Protein AF-X1VPS8-F1 (afdb_monomer)

InterPro domains:
  IPR050222 Multi Antimicrobial Extrusion (MATE) [PTHR43298] (2-119)

Secondary structure (DSSP, 8-state):
--HHHHHHHT-SSS---HHHHHHHHHHHHHHHHHHHHHHHHHSHHHHHHH-TT-----HHHHHHHHHHHHHHHHHHHHHHHHHHHHHHHHHHH-HHHHHHHHHHHHHHHHHHHHHHHHHT-

Foldseek 3Di:
DVQQCCQQVVPPPGDRPHPVSNVVSVVVVVVVVVVVVVVVCPDPVVCVVPVVPDPPPPPVVVVVVCVVVVVVVVVVVVVVVVVVVVLVVVVVVDPVSVVVVVVVVVVVVVVVVVVVVVVVD

pLDDT: mean 74.98, std 14.55, range [49.16, 94.75]

Structure (mmCIF, N/CA/C/O backbone):
data_AF-X1VPS8-F1
#
_entry.id   AF-X1VPS8-F1
#
loop_
_atom_site.group_PDB
_atom_site.id
_atom_site.type_symbol
_atom_site.label_atom_id
_atom_site.label_alt_id
_atom_site.label_comp_id
_atom_site.label_asym_id
_atom_site.label_entity_id
_atom_site.label_seq_id
_atom_site.pdbx_PDB_ins_code
_atom_site.Cartn_x
_atom_site.Cartn_y
_atom_site.Cartn_z
_atom_site.occupancy
_atom_site.B_iso_or_equiv
_atom_site.auth_seq_id
_atom_site.auth_comp_id
_atom_site.auth_asym_id
_atom_site.auth_atom_id
_atom_site.pdbx_PDB_model_num
ATOM 1 N N . MET A 1 1 ? -14.528 -2.680 -8.031 1.00 49.38 1 MET A N 1
ATOM 2 C CA . MET A 1 1 ? -14.232 -3.673 -9.083 1.00 49.38 1 MET A CA 1
ATOM 3 C C . MET A 1 1 ? -15.274 -3.730 -10.197 1.00 49.38 1 MET A C 1
ATOM 5 O O . MET A 1 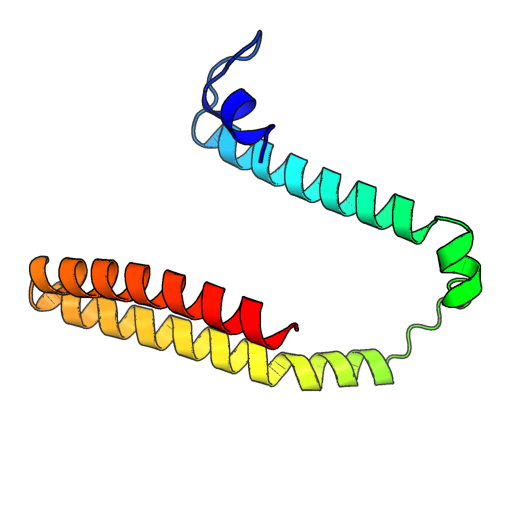1 ? -14.867 -3.851 -11.339 1.00 49.38 1 MET A O 1
ATOM 9 N N . VAL A 1 2 ? -16.585 -3.586 -9.941 1.00 54.00 2 VAL A N 1
ATOM 10 C CA . VAL A 1 2 ? -17.582 -3.449 -11.038 1.00 54.00 2 VAL A CA 1
ATOM 11 C C . VAL A 1 2 ? -17.767 -1.989 -11.498 1.00 54.00 2 VAL A C 1
ATOM 13 O O . VAL A 1 2 ? -18.073 -1.744 -12.659 1.00 54.00 2 VAL A O 1
ATOM 16 N N . LEU A 1 3 ? -17.530 -1.005 -10.618 1.00 50.69 3 LEU A N 1
ATOM 17 C CA . LEU A 1 3 ? -17.621 0.428 -10.956 1.00 50.69 3 LEU A CA 1
ATOM 18 C C . LEU A 1 3 ? -16.454 0.940 -11.819 1.00 50.69 3 LEU A C 1
ATOM 20 O O . LEU A 1 3 ? -16.615 1.920 -12.543 1.00 50.69 3 LEU A O 1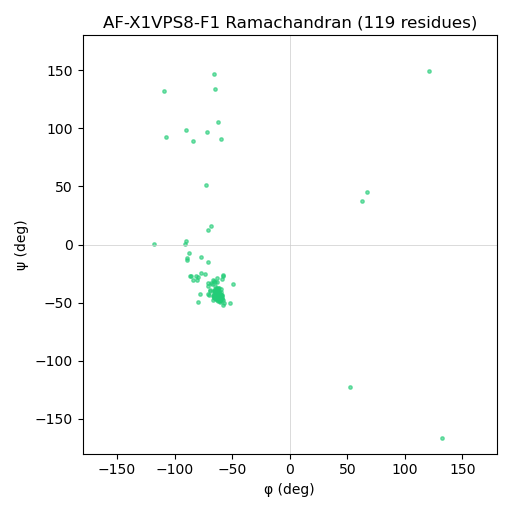
ATOM 24 N N . ASP A 1 4 ? -15.299 0.280 -11.746 1.00 51.88 4 ASP A N 1
ATOM 25 C CA . ASP A 1 4 ? -14.067 0.685 -12.427 1.00 51.88 4 ASP A CA 1
ATOM 26 C C . ASP A 1 4 ? -14.203 0.734 -13.963 1.00 51.88 4 ASP A C 1
ATOM 28 O O . ASP A 1 4 ? -13.901 1.777 -14.545 1.00 51.88 4 ASP A O 1
ATOM 32 N N . PRO A 1 5 ? -14.726 -0.298 -14.659 1.00 52.88 5 PRO A N 1
ATOM 33 C CA . PRO A 1 5 ? -14.865 -0.239 -16.115 1.00 52.88 5 PRO A CA 1
ATOM 34 C C . PRO A 1 5 ? -15.892 0.802 -16.589 1.00 52.88 5 PRO A C 1
ATOM 36 O O . PRO A 1 5 ? -15.705 1.397 -17.645 1.00 52.88 5 PRO A O 1
ATOM 39 N N . ILE A 1 6 ? -16.942 1.075 -15.810 1.00 58.19 6 ILE A N 1
ATOM 40 C CA . ILE A 1 6 ? -18.018 2.008 -16.189 1.00 58.19 6 ILE A CA 1
ATOM 41 C C . ILE A 1 6 ? -17.519 3.460 -16.190 1.00 58.19 6 ILE A C 1
ATOM 43 O O . ILE A 1 6 ? -17.797 4.208 -17.127 1.00 58.19 6 ILE A O 1
ATOM 47 N N . LEU A 1 7 ? -16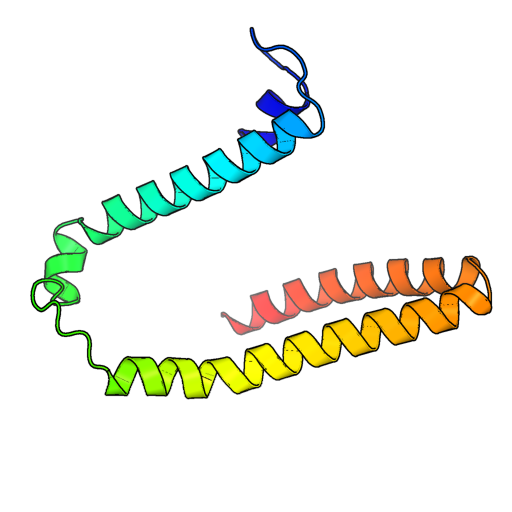.747 3.844 -15.168 1.00 51.91 7 LEU A N 1
ATOM 48 C CA . LEU A 1 7 ? -16.201 5.198 -15.003 1.00 51.91 7 LEU A CA 1
ATOM 49 C C . LEU A 1 7 ? -14.945 5.454 -15.853 1.00 51.91 7 LEU A C 1
ATOM 51 O O . LEU A 1 7 ? -14.717 6.588 -16.273 1.00 51.91 7 LEU A O 1
ATOM 55 N N . ILE A 1 8 ? -14.139 4.420 -16.125 1.00 57.53 8 ILE A N 1
ATOM 56 C CA . ILE A 1 8 ? -12.925 4.541 -16.949 1.00 57.53 8 ILE A CA 1
ATOM 57 C C . ILE A 1 8 ? -13.270 4.541 -18.444 1.00 57.53 8 ILE A C 1
ATOM 59 O O . ILE A 1 8 ? -12.817 5.427 -19.171 1.00 57.53 8 ILE A O 1
ATOM 63 N N . PHE A 1 9 ? -14.082 3.579 -18.906 1.00 53.47 9 PHE A N 1
ATOM 64 C CA . PHE A 1 9 ? -14.430 3.433 -20.326 1.00 53.47 9 PHE A CA 1
ATOM 65 C C . PHE A 1 9 ? -15.649 4.263 -20.753 1.00 53.47 9 PHE A C 1
ATOM 67 O O . PHE A 1 9 ? -15.922 4.350 -21.947 1.00 53.47 9 PHE A O 1
ATOM 74 N N . GLY A 1 10 ? -16.359 4.905 -19.817 1.00 54.94 10 GLY A N 1
ATOM 75 C CA . GLY A 1 10 ? -17.516 5.746 -20.136 1.00 54.94 10 GLY A CA 1
ATOM 76 C C . GLY A 1 10 ? -18.695 4.941 -20.686 1.00 54.94 10 GLY A C 1
ATOM 77 O O . GLY A 1 10 ? -19.287 5.318 -21.695 1.00 54.94 10 GLY A O 1
ATOM 78 N N . TRP A 1 11 ? -19.029 3.800 -20.067 1.00 52.12 11 TRP A N 1
ATOM 79 C CA . TRP A 1 11 ? -20.175 2.998 -20.508 1.00 52.12 11 TRP A CA 1
ATOM 80 C C . TRP A 1 11 ? -21.451 3.438 -19.774 1.00 52.12 11 TRP A C 1
ATOM 82 O O . TRP A 1 11 ? -21.672 3.086 -18.619 1.00 52.12 11 TRP A O 1
ATOM 92 N N . GLY A 1 12 ? -22.266 4.266 -20.436 1.00 59.94 12 GLY A N 1
ATOM 93 C CA . GLY A 1 12 ? -23.445 4.942 -19.872 1.00 59.94 12 GLY A CA 1
ATOM 94 C C . GLY A 1 12 ? -23.462 6.440 -20.232 1.00 59.94 12 GLY A C 1
ATOM 95 O O . GLY A 1 12 ? -22.690 6.856 -21.088 1.00 59.94 12 GLY A O 1
ATOM 96 N N . PRO A 1 13 ? -24.293 7.290 -19.598 1.00 59.38 13 PRO A N 1
ATOM 97 C CA . PRO A 1 13 ? -24.423 8.723 -19.923 1.00 59.38 13 PRO A CA 1
ATOM 98 C C . PRO A 1 13 ? -23.210 9.587 -19.516 1.00 59.38 13 PRO A C 1
ATOM 100 O O . PRO A 1 13 ? -23.305 10.813 -19.497 1.00 59.38 13 PRO A O 1
ATOM 103 N N . PHE A 1 14 ? -22.084 8.968 -19.155 1.00 55.31 14 PHE A N 1
ATOM 104 C CA . PHE A 1 14 ? -20.908 9.645 -18.621 1.00 55.31 14 PHE A CA 1
ATOM 105 C C . PHE A 1 14 ? -19.753 9.647 -19.636 1.00 55.31 14 PHE A C 1
ATOM 107 O O . PHE A 1 14 ? -19.431 8.596 -20.190 1.00 55.31 14 PHE A O 1
ATOM 114 N N . PRO A 1 15 ? -19.110 10.806 -19.872 1.00 55.78 15 PRO A N 1
ATOM 115 C CA . PRO A 1 15 ? -17.975 10.918 -20.783 1.00 55.78 15 PRO A CA 1
ATOM 116 C C . PRO A 1 15 ? -16.754 10.144 -20.259 1.00 55.78 15 PRO A C 1
ATOM 118 O O . PRO A 1 15 ? -16.518 10.080 -19.053 1.00 55.78 15 PRO A O 1
ATOM 121 N N . SER A 1 16 ? -15.952 9.580 -21.166 1.00 62.66 16 SER A N 1
ATOM 122 C CA . SER A 1 16 ? -14.719 8.852 -20.839 1.00 62.66 16 SER A CA 1
ATOM 123 C C . SER A 1 16 ? -13.703 9.773 -20.149 1.00 62.66 16 SER A C 1
ATOM 125 O O . SER A 1 16 ? -13.085 10.619 -20.797 1.00 62.66 16 SER A O 1
ATOM 127 N N . MET A 1 17 ? -13.522 9.616 -18.834 1.00 61.62 17 MET A N 1
ATOM 128 C CA . MET A 1 17 ? -12.623 10.453 -18.021 1.00 61.62 17 MET A CA 1
ATOM 129 C C . MET A 1 17 ? -11.186 9.905 -17.908 1.00 61.62 17 MET A C 1
ATOM 131 O O . MET A 1 17 ? -10.352 10.519 -17.240 1.00 61.62 17 MET A O 1
ATOM 135 N N . GLY A 1 18 ? -10.869 8.766 -18.539 1.00 69.00 18 GLY A N 1
ATOM 136 C CA . GLY A 1 18 ? -9.510 8.212 -18.602 1.00 69.00 18 GLY A CA 1
ATOM 137 C C . GLY A 1 18 ? -8.845 8.077 -17.223 1.00 69.00 18 GLY A C 1
ATOM 138 O O . GLY A 1 18 ? -9.387 7.436 -16.324 1.00 69.00 18 GLY A O 1
ATOM 139 N N . ILE A 1 19 ? -7.681 8.717 -17.043 1.00 71.56 19 ILE A N 1
ATOM 140 C CA . ILE A 1 19 ? -6.900 8.705 -15.788 1.00 71.56 19 ILE A CA 1
ATOM 141 C C . ILE A 1 19 ? -7.675 9.359 -14.629 1.00 71.56 19 ILE A C 1
ATOM 143 O O . ILE A 1 19 ? -7.654 8.859 -13.503 1.00 71.56 19 ILE A O 1
ATOM 147 N N . SER A 1 20 ? -8.413 10.441 -14.892 1.00 72.00 20 SER A N 1
ATOM 148 C CA . SER A 1 20 ? -9.252 11.093 -13.877 1.00 72.00 20 SER A CA 1
ATOM 149 C C . SER A 1 20 ? -10.423 10.204 -13.449 1.00 72.00 20 SER A C 1
ATOM 151 O O . SER A 1 20 ? -10.780 10.188 -12.271 1.00 72.00 20 SER A O 1
ATOM 153 N N . GLY A 1 21 ? -10.970 9.408 -14.374 1.00 67.69 21 GLY A N 1
ATOM 154 C CA . GLY A 1 21 ? -12.013 8.418 -14.090 1.00 67.69 21 GLY A CA 1
ATOM 155 C C . GLY A 1 21 ? -11.519 7.283 -13.190 1.00 67.69 21 GLY A C 1
ATOM 156 O O . GLY A 1 21 ? -12.223 6.889 -12.263 1.00 67.69 21 GLY A O 1
ATOM 157 N N . ALA A 1 22 ? -10.281 6.817 -13.390 1.00 66.31 22 ALA A N 1
ATOM 158 C CA . ALA A 1 22 ? -9.659 5.794 -12.545 1.00 66.31 22 ALA A CA 1
ATOM 159 C C . ALA A 1 22 ? -9.441 6.273 -11.097 1.00 66.31 22 ALA A C 1
ATOM 161 O O . ALA A 1 22 ? -9.704 5.538 -10.142 1.00 66.31 22 ALA A O 1
ATOM 162 N N . CYS A 1 23 ? -9.013 7.528 -10.923 1.00 71.88 23 CYS A N 1
ATOM 163 C CA . CYS A 1 23 ? -8.865 8.141 -9.601 1.00 71.88 23 CYS A CA 1
ATOM 164 C C . CYS A 1 23 ? -10.220 8.254 -8.879 1.00 71.88 23 CYS A C 1
ATOM 166 O O . CYS A 1 23 ? -10.348 7.854 -7.720 1.00 71.88 23 CYS A O 1
ATOM 168 N N . LEU A 1 24 ? -11.257 8.715 -9.587 1.00 72.25 24 LEU A N 1
ATOM 169 C CA . LEU A 1 24 ? -12.623 8.798 -9.062 1.00 72.25 24 LEU A CA 1
ATOM 170 C C . LEU A 1 24 ? -13.195 7.426 -8.687 1.00 72.25 24 LEU A C 1
ATOM 172 O O . LEU A 1 24 ? -13.759 7.283 -7.604 1.00 72.25 24 LEU A O 1
ATOM 176 N N . ALA A 1 25 ? -13.021 6.411 -9.535 1.00 72.00 25 ALA A N 1
ATOM 177 C CA . ALA A 1 25 ? -13.484 5.054 -9.258 1.00 72.00 25 ALA A CA 1
ATOM 178 C C . ALA A 1 25 ? -12.813 4.465 -8.006 1.00 72.00 25 ALA A C 1
ATOM 180 O O . ALA A 1 25 ? -13.497 3.917 -7.139 1.00 72.00 25 ALA A O 1
ATOM 181 N N . THR A 1 26 ? -11.501 4.678 -7.854 1.00 78.12 26 THR A N 1
ATOM 182 C CA . THR A 1 26 ? -10.744 4.259 -6.665 1.00 78.12 26 THR A CA 1
ATOM 183 C C . THR A 1 26 ? -11.243 4.974 -5.410 1.00 78.12 26 THR A C 1
ATOM 185 O O . THR A 1 26 ? -11.523 4.326 -4.401 1.00 78.12 26 THR A O 1
ATOM 188 N N . GLY A 1 27 ? -11.419 6.298 -5.474 1.00 79.44 27 GLY A N 1
ATOM 189 C CA . GLY A 1 27 ? -11.921 7.093 -4.353 1.00 79.44 27 GLY A CA 1
ATOM 190 C C . GLY A 1 27 ? -13.322 6.664 -3.913 1.00 79.44 27 GLY A C 1
ATOM 191 O O . GLY A 1 27 ? -13.567 6.468 -2.723 1.00 79.44 27 GLY A O 1
ATOM 192 N N . ILE A 1 28 ? -14.232 6.433 -4.863 1.00 76.06 28 ILE A N 1
ATOM 193 C CA . ILE A 1 28 ? -15.583 5.929 -4.579 1.00 76.06 28 ILE A CA 1
ATOM 194 C C . ILE A 1 28 ? -15.525 4.507 -4.011 1.00 76.06 28 ILE A C 1
ATOM 196 O O . ILE A 1 28 ? -16.250 4.200 -3.066 1.00 76.06 28 ILE A O 1
ATOM 200 N N . GLY A 1 29 ? -14.645 3.648 -4.531 1.00 77.25 29 GLY A N 1
ATOM 201 C CA . GLY A 1 29 ? -14.406 2.307 -4.000 1.00 77.25 29 GLY A CA 1
ATOM 202 C C . GLY A 1 29 ? -13.992 2.343 -2.529 1.00 77.25 29 GLY A C 1
ATOM 203 O O . GLY A 1 29 ? -14.638 1.705 -1.696 1.00 77.25 29 GLY A O 1
ATOM 204 N N . MET A 1 30 ? -12.997 3.166 -2.191 1.00 79.62 30 MET A N 1
ATOM 205 C CA . MET A 1 30 ? -12.545 3.369 -0.812 1.00 79.62 30 MET A CA 1
ATOM 206 C C . MET A 1 30 ? -13.664 3.912 0.084 1.00 79.62 30 MET A C 1
ATOM 208 O O . MET A 1 30 ? -13.900 3.374 1.164 1.00 79.62 30 MET A O 1
ATOM 212 N N . LEU A 1 31 ? -14.409 4.925 -0.372 1.00 78.38 31 LEU A N 1
ATOM 213 C CA . LEU A 1 31 ? -15.544 5.480 0.373 1.00 78.38 31 LEU A CA 1
ATOM 214 C C . LEU A 1 31 ? -16.648 4.444 0.599 1.00 78.38 31 LEU A C 1
ATOM 216 O O . LEU A 1 31 ? -17.198 4.366 1.695 1.00 78.38 31 LEU A O 1
ATOM 220 N N . SER A 1 32 ? -16.948 3.618 -0.405 1.00 76.38 32 SER A N 1
ATOM 221 C CA . SER A 1 32 ? -17.937 2.546 -0.284 1.00 76.38 32 SER A CA 1
ATOM 222 C C . SER A 1 32 ? -17.495 1.482 0.720 1.00 76.38 32 SER A C 1
ATOM 224 O O . SER A 1 32 ? -18.300 1.045 1.538 1.00 76.38 32 SER A O 1
ATOM 226 N N . GLN A 1 33 ? -16.209 1.125 0.730 1.00 77.75 33 GLN A N 1
ATOM 227 C CA . GLN A 1 33 ? -15.649 0.177 1.685 1.00 77.75 33 GLN A CA 1
ATOM 228 C C . GLN A 1 33 ? -15.715 0.730 3.108 1.00 77.75 33 GLN A C 1
ATOM 230 O O . GLN A 1 33 ? -16.180 0.029 4.003 1.00 77.75 33 GLN A O 1
ATOM 235 N N . ILE A 1 34 ? -15.329 1.995 3.309 1.00 78.69 34 ILE A N 1
ATOM 236 C CA . ILE A 1 34 ? -15.453 2.690 4.598 1.00 78.69 34 ILE A CA 1
ATOM 237 C C . ILE A 1 34 ? -16.914 2.713 5.046 1.00 78.69 34 ILE A C 1
ATOM 239 O O . ILE A 1 34 ? -17.204 2.417 6.201 1.00 78.69 34 ILE A O 1
ATOM 243 N N . PHE A 1 35 ? -17.839 3.017 4.137 1.00 77.38 35 PHE A N 1
ATOM 244 C CA . PHE A 1 35 ? -19.265 3.068 4.437 1.00 77.38 35 PHE A CA 1
ATOM 245 C C . PHE A 1 35 ? -19.816 1.699 4.847 1.00 77.38 35 PHE A C 1
ATOM 247 O O . PHE A 1 35 ? -20.498 1.593 5.865 1.00 77.38 35 PHE A O 1
ATOM 254 N N . VAL A 1 36 ? -19.479 0.636 4.112 1.00 78.12 36 VAL A N 1
ATOM 255 C CA . VAL A 1 36 ? -19.864 -0.738 4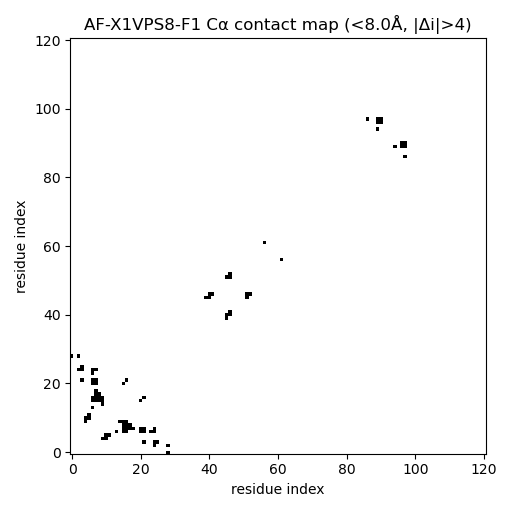.465 1.00 78.12 36 VAL A CA 1
ATOM 256 C C . VAL A 1 36 ? -19.286 -1.117 5.824 1.00 78.12 36 VAL A C 1
ATOM 258 O O . VAL A 1 36 ? -20.032 -1.595 6.675 1.00 78.12 36 VAL A O 1
ATOM 261 N N . LEU A 1 37 ? -17.997 -0.855 6.064 1.00 74.56 37 LEU A N 1
ATOM 262 C CA . LEU A 1 37 ? -17.351 -1.140 7.346 1.00 74.56 37 LEU A CA 1
ATOM 263 C C . LEU A 1 37 ? -18.032 -0.384 8.489 1.00 74.56 37 LEU A C 1
ATOM 265 O O . LEU A 1 37 ? -18.317 -0.972 9.525 1.00 74.56 37 LEU A O 1
ATOM 269 N N . PHE A 1 38 ? -18.351 0.893 8.280 1.00 72.81 38 PHE A N 1
ATOM 270 C CA . PHE A 1 38 ? -19.035 1.737 9.252 1.00 72.81 38 PHE A CA 1
ATOM 271 C C . PHE A 1 38 ? -20.433 1.196 9.578 1.00 72.81 38 PHE A C 1
ATOM 273 O O . PHE A 1 38 ? -20.764 1.003 10.746 1.00 72.81 38 PHE A O 1
ATOM 280 N N . VAL A 1 39 ? -21.237 0.857 8.566 1.00 73.25 39 VAL A N 1
ATOM 281 C CA . VAL A 1 39 ? -22.575 0.268 8.757 1.00 73.25 39 VAL A CA 1
ATOM 282 C C . VAL A 1 39 ? -22.496 -1.081 9.483 1.00 73.25 39 VAL A C 1
ATOM 284 O O . VAL A 1 39 ? -23.299 -1.353 10.378 1.00 73.25 39 VAL A O 1
ATOM 287 N N . LEU A 1 40 ? -21.513 -1.918 9.146 1.00 69.44 40 LEU A N 1
ATOM 288 C CA . LEU A 1 40 ? -21.299 -3.232 9.760 1.00 69.44 40 LEU A CA 1
ATOM 289 C C . LEU A 1 40 ? -20.790 -3.104 11.208 1.00 69.44 40 LEU A C 1
ATOM 291 O O . LEU A 1 40 ? -21.180 -3.888 12.075 1.00 69.44 40 LEU A O 1
ATOM 295 N N . PHE A 1 41 ? -19.998 -2.069 11.498 1.00 65.62 41 PHE A N 1
ATOM 296 C CA . PHE A 1 41 ? -19.524 -1.719 12.838 1.00 65.62 41 PHE A CA 1
ATOM 297 C C . PHE A 1 41 ? -20.645 -1.163 13.734 1.00 65.62 41 PHE A C 1
ATOM 299 O O . PHE A 1 41 ? -20.701 -1.477 14.922 1.00 65.62 41 PHE A O 1
ATOM 306 N N . LEU A 1 42 ? -21.587 -0.393 13.172 1.00 61.97 42 LEU A N 1
ATOM 307 C CA . LEU A 1 42 ? -22.767 0.116 13.887 1.00 61.97 42 LEU A CA 1
ATOM 308 C C . LEU A 1 42 ? -23.869 -0.940 14.087 1.00 61.97 42 LEU A C 1
ATOM 310 O O . LEU A 1 42 ? -24.816 -0.708 14.850 1.00 61.97 42 LEU A O 1
ATOM 314 N N . LYS A 1 43 ? -23.774 -2.102 13.429 1.00 64.25 43 LYS A N 1
ATOM 315 C CA . LYS A 1 43 ? -24.776 -3.167 13.534 1.00 64.25 43 LYS A CA 1
ATOM 316 C C . LYS A 1 43 ? -24.825 -3.727 14.965 1.00 64.25 43 LYS A C 1
ATOM 318 O O . LYS A 1 43 ? -23.809 -4.021 15.596 1.00 64.25 43 LYS A O 1
ATOM 323 N N . LYS A 1 44 ? -26.049 -3.877 15.483 1.00 54.22 44 LYS A N 1
ATOM 324 C CA . LYS A 1 44 ? -26.368 -4.168 16.896 1.00 54.22 44 LYS A CA 1
ATOM 325 C C . LYS A 1 44 ? -25.727 -5.458 17.443 1.00 54.22 44 LYS A C 1
ATOM 327 O O . LYS A 1 44 ? -25.464 -5.515 18.642 1.00 54.22 44 LYS A O 1
ATOM 332 N N . ASP A 1 45 ? -25.453 -6.442 16.584 1.00 56.72 45 ASP A N 1
ATOM 333 C CA . ASP A 1 45 ? -24.791 -7.704 16.953 1.00 56.72 45 ASP A CA 1
ATOM 334 C C . ASP A 1 45 ? -23.303 -7.517 17.296 1.00 56.72 45 ASP A C 1
ATOM 336 O O . ASP A 1 45 ? -22.846 -7.999 18.332 1.00 56.72 45 ASP A O 1
ATOM 340 N N . ASN A 1 46 ? -22.564 -6.710 16.523 1.00 52.09 46 ASN A N 1
ATOM 341 C CA . ASN A 1 46 ? -21.161 -6.388 16.821 1.00 52.09 46 ASN A CA 1
ATOM 342 C C . ASN A 1 46 ? -21.026 -5.526 18.083 1.00 52.09 46 ASN A C 1
ATOM 344 O O . ASN A 1 46 ? -20.092 -5.694 18.866 1.00 52.09 46 ASN A O 1
ATOM 348 N N . ARG A 1 47 ? -22.011 -4.654 18.337 1.00 50.72 47 ARG A N 1
ATOM 349 C CA . ARG A 1 47 ? -22.072 -3.815 19.544 1.00 50.72 47 ARG A CA 1
ATOM 350 C C . ARG A 1 47 ? -22.191 -4.628 20.838 1.00 50.72 47 ARG A C 1
ATOM 352 O O . ARG A 1 47 ? -21.671 -4.204 21.867 1.00 50.72 47 ARG A O 1
ATOM 359 N N . LYS A 1 48 ? -22.865 -5.785 20.790 1.00 49.44 4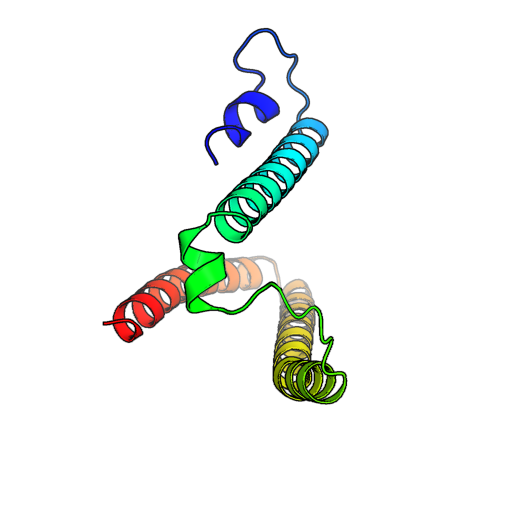8 LYS A N 1
ATOM 360 C CA . LYS A 1 48 ? -23.041 -6.688 21.941 1.00 49.44 48 LYS A CA 1
ATOM 361 C C . LYS A 1 48 ? -21.864 -7.643 22.149 1.00 49.44 48 LYS A C 1
ATOM 363 O O . LYS A 1 48 ? -21.590 -7.978 23.293 1.00 49.44 48 LYS A O 1
ATOM 368 N N . SER A 1 49 ? -21.169 -8.045 21.082 1.00 52.34 49 SER A N 1
ATOM 369 C CA . SER A 1 49 ? -20.031 -8.974 21.177 1.00 52.34 49 SER A CA 1
ATOM 370 C C . SER A 1 49 ? -18.689 -8.291 21.484 1.00 52.34 49 SER A C 1
ATOM 372 O O . SER A 1 49 ? -17.825 -8.929 22.075 1.00 52.34 49 SER A O 1
ATOM 374 N N . PHE A 1 50 ? -18.501 -7.017 21.107 1.00 53.31 50 PHE A N 1
ATOM 375 C CA . PHE A 1 50 ? -17.208 -6.312 21.224 1.00 53.31 50 PHE A CA 1
ATOM 376 C C . PHE A 1 50 ? -17.211 -5.083 22.151 1.00 53.31 50 PHE A C 1
ATOM 378 O O . PHE A 1 50 ? -16.181 -4.433 22.300 1.00 53.31 50 PHE A O 1
ATOM 385 N N . GLY A 1 51 ? -18.336 -4.734 22.790 1.00 53.22 51 GLY A N 1
ATOM 386 C CA . GLY A 1 51 ? -18.356 -3.679 23.815 1.00 53.22 51 GLY A CA 1
ATOM 387 C C . GLY A 1 51 ? -17.980 -2.277 23.307 1.00 53.22 51 GLY A C 1
ATOM 388 O O . GLY A 1 51 ? -17.356 -1.501 24.027 1.00 53.22 51 GLY A O 1
ATOM 389 N N . THR A 1 52 ? -18.390 -1.904 22.091 1.00 51.28 52 THR A N 1
ATOM 390 C CA . THR A 1 52 ? -18.075 -0.618 21.421 1.00 51.28 52 THR A CA 1
ATOM 391 C C . THR A 1 52 ? -18.730 0.629 22.048 1.00 51.28 52 THR A C 1
ATOM 393 O O . THR A 1 52 ? -18.802 1.687 21.425 1.00 51.28 52 THR A O 1
ATOM 396 N N . GLY A 1 53 ? -19.235 0.527 23.281 1.00 49.78 53 GLY A N 1
ATOM 397 C CA . GLY A 1 53 ? -19.740 1.654 24.072 1.00 49.78 53 GLY A CA 1
ATOM 398 C C . GLY A 1 53 ? -18.675 2.346 24.926 1.00 49.78 53 GLY A C 1
ATOM 399 O O . GLY A 1 53 ? -18.923 3.447 25.403 1.00 49.78 53 GLY A O 1
ATOM 400 N N . ASN A 1 54 ? -17.500 1.733 25.102 1.00 49.16 54 ASN A N 1
ATOM 401 C CA . ASN A 1 54 ? -16.398 2.319 25.858 1.00 49.16 54 ASN A CA 1
ATOM 402 C C . ASN A 1 54 ? -15.302 2.745 24.878 1.00 49.16 54 ASN A C 1
ATOM 404 O O . ASN A 1 54 ? -14.445 1.953 24.494 1.00 49.16 54 ASN A O 1
ATOM 408 N N . PHE A 1 55 ? -15.351 4.004 24.445 1.00 52.41 55 PHE A N 1
ATOM 409 C CA . PHE A 1 55 ? -14.331 4.642 23.606 1.00 52.41 55 PHE A CA 1
ATOM 410 C C . PHE A 1 55 ? -13.065 4.931 24.438 1.00 52.41 55 PHE A C 1
ATOM 412 O O . PHE A 1 55 ? -12.579 6.054 24.513 1.00 52.41 55 PHE A O 1
ATOM 419 N N . ALA A 1 56 ? -12.552 3.921 25.139 1.00 56.38 56 ALA A N 1
ATOM 420 C CA . ALA A 1 56 ? -11.302 4.018 25.865 1.00 56.38 56 ALA A CA 1
ATOM 421 C C . ALA A 1 56 ? -10.179 3.744 24.862 1.00 56.38 56 ALA A C 1
ATOM 423 O O . ALA A 1 56 ? -9.785 2.601 24.636 1.00 56.38 56 ALA A O 1
ATOM 424 N N . LEU A 1 57 ? -9.696 4.803 24.208 1.00 56.09 57 LEU A N 1
ATOM 425 C CA . LEU A 1 57 ? -8.435 4.770 23.470 1.00 56.09 57 LEU A CA 1
ATOM 426 C C . LEU A 1 57 ? -7.322 4.422 24.464 1.00 56.09 57 LEU A C 1
ATOM 428 O O . LEU A 1 57 ? -6.753 5.288 25.125 1.00 56.09 57 LEU A O 1
ATOM 432 N N . HIS A 1 58 ? -7.038 3.131 24.610 1.00 65.81 58 HIS A N 1
ATOM 433 C CA . HIS A 1 58 ? -5.916 2.665 25.403 1.00 65.81 58 HIS A CA 1
ATOM 434 C C . HIS A 1 58 ? -4.637 2.983 24.641 1.00 65.81 58 HIS A C 1
ATOM 436 O O . HIS A 1 58 ? -4.211 2.242 23.754 1.00 65.81 58 HIS A O 1
ATOM 442 N N . TRP A 1 59 ? -4.028 4.111 25.006 1.00 72.69 59 TRP A N 1
ATOM 443 C CA . TRP A 1 59 ? -2.748 4.577 24.478 1.00 72.69 59 TRP A CA 1
ATOM 444 C C . TRP A 1 59 ? -1.674 3.481 24.514 1.00 72.69 59 TRP A C 1
ATOM 446 O O . TRP A 1 59 ? -0.870 3.361 23.594 1.00 72.69 59 TRP A O 1
ATOM 456 N N . GLU A 1 60 ? -1.714 2.619 25.532 1.00 76.06 60 GLU A N 1
ATOM 457 C CA . GLU A 1 60 ? -0.825 1.465 25.664 1.00 76.06 60 GLU A CA 1
ATOM 458 C C . GLU A 1 60 ? -1.044 0.410 24.564 1.00 76.06 60 GLU A C 1
ATOM 460 O O . GLU A 1 60 ? -0.082 -0.093 23.984 1.00 76.06 60 GLU A O 1
ATOM 465 N N . THR A 1 61 ? -2.297 0.092 24.226 1.00 74.56 61 THR A N 1
ATOM 466 C CA . THR A 1 61 ? -2.633 -0.842 23.140 1.00 74.56 61 THR A CA 1
ATOM 467 C C . THR A 1 61 ? -2.287 -0.245 21.780 1.00 74.56 61 THR A C 1
ATOM 469 O O . THR A 1 61 ? -1.739 -0.943 20.933 1.00 74.56 61 THR A O 1
ATOM 472 N N . PHE A 1 62 ? -2.522 1.055 21.590 1.00 77.62 62 PHE A N 1
ATOM 473 C CA . PHE A 1 62 ? -2.136 1.767 20.372 1.00 77.62 62 PHE A CA 1
ATOM 474 C C . PHE A 1 62 ? -0.613 1.740 20.155 1.00 77.62 62 PHE A C 1
ATOM 476 O O . PHE A 1 62 ? -0.149 1.372 19.077 1.00 77.62 62 PHE A O 1
ATOM 483 N N . TRP A 1 63 ? 0.178 2.016 21.198 1.00 83.25 63 TRP A N 1
ATOM 484 C CA . TRP A 1 63 ? 1.640 1.899 21.138 1.00 83.25 63 TRP A CA 1
ATOM 485 C C . TRP A 1 63 ? 2.122 0.465 20.930 1.00 83.25 63 TRP A C 1
ATOM 487 O O . TRP A 1 63 ? 3.103 0.254 20.217 1.00 83.25 63 TRP A O 1
ATOM 497 N N . LYS A 1 64 ? 1.438 -0.533 21.503 1.00 81.81 64 LYS A N 1
ATOM 498 C CA . LYS A 1 64 ? 1.719 -1.950 21.225 1.00 81.81 64 LYS A CA 1
ATOM 499 C C . LYS A 1 64 ? 1.477 -2.283 19.752 1.00 81.81 64 LYS A C 1
ATOM 501 O O . LYS A 1 64 ? 2.346 -2.892 19.140 1.00 81.81 64 LYS A O 1
ATOM 506 N N . MET A 1 65 ? 0.367 -1.833 19.164 1.00 82.19 65 MET A N 1
ATOM 507 C CA . MET A 1 65 ? 0.074 -2.029 17.737 1.00 82.19 65 MET A CA 1
ATOM 508 C C . MET A 1 65 ? 1.113 -1.346 16.847 1.00 82.19 65 MET A C 1
ATOM 510 O O . MET A 1 65 ? 1.628 -1.980 15.931 1.00 82.19 65 MET A O 1
ATOM 514 N N . ILE A 1 66 ? 1.497 -0.101 17.156 1.00 84.19 66 ILE A N 1
ATOM 515 C CA . ILE A 1 66 ? 2.575 0.590 16.435 1.00 84.19 66 ILE A CA 1
ATOM 516 C C . ILE A 1 66 ? 3.882 -0.182 16.568 1.00 84.19 66 ILE A C 1
ATOM 518 O O . ILE A 1 66 ? 4.558 -0.379 15.568 1.00 84.19 66 ILE A O 1
ATOM 522 N N . ARG A 1 67 ? 4.245 -0.664 17.759 1.00 85.38 67 ARG A N 1
ATOM 523 C CA . ARG A 1 67 ? 5.498 -1.402 17.970 1.00 85.38 67 ARG A CA 1
ATOM 524 C C . ARG A 1 67 ? 5.526 -2.743 17.236 1.00 85.38 67 ARG A C 1
ATOM 526 O O . ARG A 1 67 ? 6.605 -3.166 16.840 1.00 85.38 67 ARG A O 1
ATOM 533 N N . ILE A 1 68 ? 4.376 -3.395 17.070 1.00 86.44 68 ILE A N 1
ATOM 534 C CA . ILE A 1 68 ? 4.248 -4.660 16.333 1.00 86.44 68 ILE A CA 1
ATOM 535 C C . ILE A 1 68 ? 4.250 -4.415 14.818 1.00 86.44 68 ILE A C 1
ATOM 537 O O . ILE A 1 68 ? 4.938 -5.130 14.103 1.00 86.44 68 ILE A O 1
ATOM 541 N N . GLY A 1 69 ? 3.549 -3.386 14.332 1.00 85.38 69 GLY A N 1
ATOM 542 C CA . GLY A 1 69 ? 3.486 -3.064 12.900 1.00 85.38 69 GLY A CA 1
ATOM 543 C C . GLY A 1 69 ? 4.710 -2.310 12.364 1.00 85.38 69 GLY A C 1
ATOM 544 O O . GLY A 1 69 ? 5.065 -2.452 11.200 1.00 85.38 69 GLY A O 1
ATOM 545 N N . SER A 1 70 ? 5.402 -1.535 13.204 1.00 88.44 70 SER A N 1
ATOM 546 C CA . SER A 1 70 ? 6.634 -0.814 12.836 1.00 88.44 70 SER A CA 1
ATOM 547 C C . SER A 1 70 ? 7.708 -1.703 12.195 1.00 88.44 70 SER A C 1
ATOM 549 O O . SER A 1 70 ? 8.206 -1.322 11.137 1.00 88.44 70 SER A O 1
ATOM 551 N N . PRO A 1 71 ? 8.096 -2.860 12.769 1.00 90.69 71 PRO A N 1
ATOM 552 C CA . PRO A 1 71 ? 9.112 -3.712 12.157 1.00 90.69 71 PRO A CA 1
ATOM 553 C C . PRO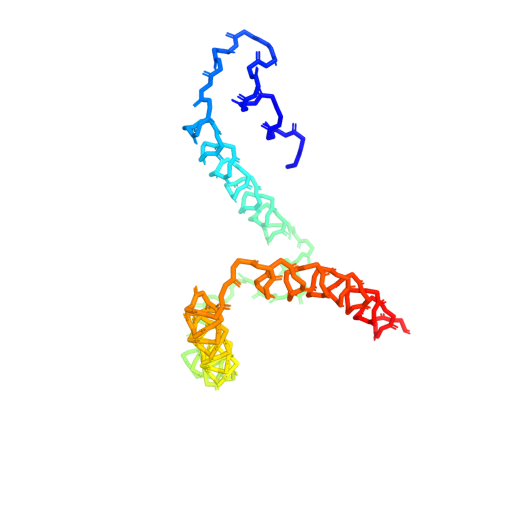 A 1 71 ? 8.672 -4.272 10.799 1.00 90.69 71 PRO A C 1
ATOM 555 O O . PRO A 1 71 ? 9.486 -4.324 9.883 1.00 90.69 71 PRO A O 1
ATOM 558 N N . GLU A 1 72 ? 7.396 -4.627 10.640 1.00 88.94 72 GLU A N 1
ATOM 559 C CA . GLU A 1 72 ? 6.841 -5.133 9.378 1.00 88.94 72 GLU A CA 1
ATOM 560 C C . GLU A 1 72 ? 6.839 -4.052 8.284 1.00 88.94 72 GLU A C 1
ATOM 562 O O . GLU A 1 72 ? 7.284 -4.286 7.157 1.00 88.94 72 GLU A O 1
ATOM 567 N N . ALA A 1 73 ? 6.424 -2.831 8.634 1.00 89.31 73 ALA A N 1
ATOM 568 C CA . ALA A 1 73 ? 6.441 -1.688 7.726 1.00 89.31 73 ALA A CA 1
ATOM 569 C C . ALA A 1 73 ? 7.870 -1.322 7.291 1.00 89.31 73 ALA A C 1
ATOM 571 O O . ALA A 1 73 ? 8.113 -1.031 6.116 1.00 89.31 73 ALA A O 1
ATOM 572 N N . LEU A 1 74 ? 8.831 -1.364 8.221 1.00 93.62 74 LEU A N 1
ATOM 573 C CA . LEU A 1 74 ? 10.243 -1.126 7.921 1.00 93.62 74 LEU A CA 1
ATOM 574 C C . LEU A 1 74 ? 10.816 -2.212 7.008 1.00 93.62 74 LEU A C 1
ATOM 576 O O . LEU A 1 74 ? 11.476 -1.875 6.028 1.00 93.62 74 LEU A O 1
ATOM 580 N N . ALA A 1 75 ? 10.537 -3.488 7.287 1.00 92.00 75 ALA A N 1
ATOM 581 C CA . ALA A 1 75 ? 10.975 -4.600 6.446 1.00 92.00 75 ALA A CA 1
ATOM 582 C C . ALA A 1 75 ? 10.445 -4.456 5.011 1.00 92.00 75 ALA A C 1
ATOM 584 O O . ALA A 1 75 ? 11.224 -4.495 4.062 1.00 92.00 75 ALA A O 1
ATOM 585 N N . THR A 1 76 ? 9.151 -4.167 4.864 1.00 91.62 76 THR A N 1
ATOM 586 C CA . THR A 1 76 ? 8.502 -3.961 3.561 1.00 91.62 76 THR A CA 1
ATOM 587 C C . THR A 1 76 ? 9.094 -2.764 2.809 1.00 91.62 76 THR A C 1
ATOM 589 O O . THR A 1 76 ? 9.346 -2.824 1.607 1.00 91.62 76 THR A O 1
ATOM 592 N N . THR A 1 77 ? 9.371 -1.661 3.509 1.00 93.94 77 THR A N 1
ATOM 593 C CA . THR A 1 77 ? 9.979 -0.466 2.898 1.00 93.94 77 THR A CA 1
ATOM 594 C C . THR A 1 77 ? 11.402 -0.745 2.412 1.00 93.94 77 THR A C 1
ATOM 596 O O . THR A 1 77 ? 11.778 -0.324 1.316 1.00 93.94 77 THR A O 1
ATOM 599 N N . LEU A 1 78 ? 12.191 -1.472 3.209 1.00 94.75 78 LEU A N 1
ATOM 600 C CA . LEU A 1 78 ? 13.533 -1.903 2.822 1.00 94.75 78 LEU A CA 1
ATOM 601 C C . LEU A 1 78 ? 13.490 -2.845 1.618 1.00 94.75 78 LEU A C 1
ATOM 603 O O . LEU A 1 78 ? 14.303 -2.695 0.710 1.00 94.75 78 LEU A O 1
ATOM 607 N N . GLU A 1 79 ? 12.525 -3.763 1.575 1.00 92.25 79 GLU A N 1
ATOM 608 C CA . GLU A 1 79 ? 12.315 -4.664 0.444 1.00 92.25 79 GLU A CA 1
ATOM 609 C C . GLU A 1 79 ? 12.005 -3.887 -0.844 1.00 92.25 79 GLU A C 1
ATOM 611 O O . GLU A 1 79 ? 12.674 -4.092 -1.859 1.00 92.25 79 GLU A O 1
ATOM 616 N N . PHE A 1 80 ? 11.078 -2.923 -0.807 1.00 91.88 80 PHE A N 1
ATOM 617 C CA . PHE A 1 80 ? 10.803 -2.057 -1.958 1.00 91.88 80 PHE A CA 1
ATOM 618 C C . PHE A 1 80 ? 12.036 -1.264 -2.408 1.00 91.88 80 PHE A C 1
ATOM 620 O O . PHE A 1 80 ? 12.296 -1.155 -3.608 1.00 91.88 80 PHE A O 1
ATOM 627 N N . GLY A 1 81 ? 12.824 -0.738 -1.467 1.00 94.75 81 GLY A N 1
ATOM 628 C CA . GLY A 1 81 ? 14.076 -0.042 -1.775 1.00 94.75 81 GLY A CA 1
ATOM 629 C C . GLY A 1 81 ? 15.127 -0.957 -2.414 1.00 94.75 81 GLY A C 1
ATOM 630 O O . GLY A 1 81 ? 15.804 -0.561 -3.370 1.00 94.75 81 GLY A O 1
ATOM 631 N N . ALA A 1 82 ? 15.235 -2.197 -1.933 1.00 93.06 82 ALA A N 1
ATOM 632 C CA . ALA A 1 82 ? 16.125 -3.206 -2.493 1.00 93.06 82 ALA A CA 1
ATOM 633 C C . ALA A 1 82 ? 15.712 -3.563 -3.925 1.00 93.06 82 ALA A C 1
ATOM 635 O O . ALA A 1 82 ? 16.550 -3.525 -4.826 1.00 93.06 82 ALA A O 1
ATOM 636 N N . TRP A 1 83 ? 14.419 -3.804 -4.159 1.00 90.06 83 TRP A N 1
ATOM 637 C CA . TRP A 1 83 ? 13.874 -4.035 -5.496 1.00 90.06 83 TRP A CA 1
ATOM 638 C C . TRP A 1 83 ? 14.128 -2.857 -6.432 1.00 90.06 83 TRP A C 1
ATOM 640 O O . TRP A 1 83 ? 14.597 -3.061 -7.549 1.00 90.06 83 TRP A O 1
ATOM 650 N N . ALA A 1 84 ? 13.884 -1.622 -5.989 1.00 90.75 84 ALA A N 1
ATOM 651 C CA . ALA A 1 84 ? 14.127 -0.431 -6.801 1.00 90.75 84 ALA A CA 1
ATOM 652 C C . ALA A 1 84 ? 15.606 -0.296 -7.200 1.00 90.75 84 ALA A C 1
ATOM 654 O O . ALA A 1 84 ? 15.922 -0.018 -8.360 1.00 90.75 84 ALA A O 1
ATOM 655 N N . THR A 1 85 ? 16.519 -0.546 -6.260 1.00 91.38 85 THR A N 1
ATOM 656 C CA . THR A 1 85 ? 17.966 -0.519 -6.514 1.00 91.38 85 THR A CA 1
ATOM 657 C C . THR A 1 85 ? 18.377 -1.640 -7.469 1.00 91.38 85 THR A C 1
ATOM 659 O O . THR A 1 85 ? 19.115 -1.405 -8.426 1.00 91.38 85 THR A O 1
ATOM 662 N N . PHE A 1 86 ? 17.848 -2.845 -7.264 1.00 89.44 86 PHE A N 1
ATOM 663 C CA . PHE A 1 86 ? 18.091 -4.005 -8.117 1.00 89.44 86 PHE A CA 1
ATOM 664 C C . PHE A 1 86 ? 17.621 -3.766 -9.559 1.00 89.44 86 PHE A C 1
ATOM 666 O O . PHE A 1 86 ? 18.393 -3.952 -10.501 1.00 89.44 86 PHE A O 1
ATOM 673 N N . TYR A 1 87 ? 16.398 -3.259 -9.741 1.00 88.00 87 TYR A N 1
ATOM 674 C CA . TYR A 1 87 ? 15.879 -2.876 -11.056 1.00 88.00 87 TYR A CA 1
ATOM 675 C C . TYR A 1 87 ? 16.696 -1.747 -11.698 1.00 88.00 87 TYR A C 1
ATOM 677 O O . TYR A 1 87 ? 16.939 -1.786 -12.904 1.00 88.00 87 TYR A O 1
ATOM 685 N N . SER A 1 88 ? 17.178 -0.778 -10.914 1.00 86.56 88 SER A N 1
ATOM 686 C CA . SER A 1 88 ? 18.023 0.313 -11.422 1.00 86.56 88 SER A CA 1
ATOM 687 C C . SER A 1 88 ? 19.363 -0.197 -11.966 1.00 86.56 88 SER A C 1
ATOM 689 O O . SER A 1 88 ? 19.797 0.240 -13.031 1.00 86.56 88 SER A O 1
ATOM 691 N N . LEU A 1 89 ? 19.994 -1.165 -11.291 1.00 88.81 89 LEU A N 1
ATOM 692 C CA . LEU A 1 89 ? 21.223 -1.810 -11.771 1.00 88.81 89 LEU A CA 1
ATOM 693 C C . LEU A 1 89 ? 20.977 -2.616 -13.054 1.00 88.81 89 LEU A C 1
ATOM 695 O O . LEU A 1 89 ? 21.736 -2.505 -14.018 1.00 88.81 89 LEU A O 1
ATOM 699 N N . LEU A 1 90 ? 19.887 -3.386 -13.097 1.00 86.00 90 LEU A N 1
ATOM 700 C CA . LEU A 1 90 ? 19.506 -4.170 -14.275 1.00 86.00 90 LEU A CA 1
ATOM 701 C C . LEU A 1 90 ? 19.155 -3.293 -15.480 1.00 86.00 90 LEU A C 1
ATOM 703 O O . LEU A 1 90 ? 19.451 -3.671 -16.614 1.00 86.00 90 LEU A O 1
ATOM 707 N N . SER A 1 91 ? 18.596 -2.102 -15.251 1.00 84.69 91 SER A N 1
ATOM 708 C CA . SER A 1 91 ? 18.331 -1.129 -16.313 1.00 84.69 91 SER A CA 1
ATOM 709 C C . SER A 1 91 ? 19.594 -0.709 -17.062 1.00 84.69 91 SER A C 1
ATOM 711 O O . SER A 1 91 ? 19.505 -0.407 -18.250 1.00 84.69 91 SER A O 1
ATOM 713 N N . GLY A 1 92 ? 20.759 -0.716 -16.408 1.00 80.94 92 GLY A N 1
ATOM 714 C CA . GLY A 1 92 ? 22.044 -0.437 -17.053 1.00 80.94 92 GLY A CA 1
ATOM 715 C C . GLY A 1 92 ? 22.594 -1.602 -17.887 1.00 80.94 92 GLY A C 1
ATOM 716 O O . GLY A 1 92 ? 23.356 -1.374 -18.821 1.00 80.94 92 GLY A O 1
ATOM 717 N N . LEU A 1 93 ? 22.194 -2.843 -17.584 1.00 78.88 93 LEU A N 1
ATOM 718 C CA . LEU A 1 93 ? 22.665 -4.071 -18.247 1.00 78.88 93 LEU A CA 1
ATOM 719 C C . LEU A 1 93 ? 21.826 -4.458 -19.480 1.00 78.88 93 LEU A C 1
ATOM 721 O O . LEU A 1 93 ? 22.220 -5.328 -20.257 1.00 78.88 93 LEU A O 1
ATOM 725 N N . GLY A 1 94 ? 20.673 -3.813 -19.677 1.00 81.44 94 GLY A N 1
ATOM 726 C CA . GLY A 1 94 ? 19.846 -3.924 -20.878 1.00 81.44 94 GLY A CA 1
ATOM 727 C C . GLY A 1 94 ? 18.423 -4.418 -20.610 1.00 81.44 94 GLY A C 1
ATOM 728 O O . GLY A 1 94 ? 18.173 -5.229 -19.719 1.00 81.44 94 GLY A O 1
ATOM 729 N N . ALA A 1 95 ? 17.486 -3.958 -21.444 1.00 79.94 95 ALA A N 1
ATOM 730 C CA . ALA A 1 95 ? 16.042 -4.155 -21.273 1.00 79.94 95 ALA A CA 1
ATOM 731 C C . ALA A 1 95 ? 15.592 -5.630 -21.201 1.00 79.94 95 ALA A C 1
ATOM 733 O O . ALA A 1 95 ? 14.580 -5.936 -20.573 1.00 79.94 95 ALA A O 1
ATOM 734 N N . VAL A 1 96 ? 16.354 -6.552 -21.802 1.00 84.44 96 VAL A N 1
ATOM 735 C CA . VAL A 1 96 ? 16.051 -7.994 -21.783 1.00 84.44 96 VAL A CA 1
ATOM 736 C C . VAL A 1 96 ? 16.075 -8.553 -20.356 1.00 84.44 96 VAL A C 1
ATOM 738 O O . VAL A 1 96 ? 15.217 -9.358 -20.003 1.00 84.44 96 VAL A O 1
ATOM 741 N N . HIS A 1 97 ? 16.999 -8.095 -19.508 1.00 83.19 97 HIS A N 1
ATOM 742 C CA . HIS A 1 97 ? 17.120 -8.599 -18.139 1.00 83.19 97 HIS A CA 1
ATOM 743 C C . HIS A 1 97 ? 15.937 -8.173 -17.263 1.00 83.19 97 HIS A C 1
ATOM 745 O O . HIS A 1 97 ? 15.415 -8.987 -16.504 1.00 83.19 97 HIS A O 1
ATOM 751 N N . ILE A 1 98 ? 15.462 -6.931 -17.416 1.00 85.75 98 ILE A N 1
ATOM 752 C CA . ILE A 1 98 ? 14.265 -6.445 -16.713 1.00 85.75 98 ILE A CA 1
ATOM 753 C C . ILE A 1 98 ? 13.045 -7.278 -17.112 1.00 85.75 98 ILE A C 1
ATOM 755 O O . ILE A 1 98 ? 12.301 -7.715 -16.240 1.00 85.75 98 ILE A O 1
ATOM 759 N N . LEU A 1 99 ? 12.868 -7.550 -18.410 1.00 85.75 99 LEU A N 1
ATOM 760 C CA . LEU A 1 99 ? 11.739 -8.343 -18.902 1.00 85.75 99 LEU A CA 1
ATOM 761 C C . LEU A 1 99 ? 11.702 -9.746 -18.288 1.00 85.75 99 LEU A C 1
ATOM 763 O O . LEU A 1 99 ? 10.649 -10.175 -17.819 1.00 85.75 99 LEU A O 1
ATOM 767 N N . VAL A 1 100 ? 12.839 -10.447 -18.250 1.00 88.31 100 VAL A N 1
ATOM 768 C CA . VAL A 1 100 ? 12.917 -11.794 -17.658 1.00 88.31 100 VAL A CA 1
ATOM 769 C C . VAL A 1 100 ? 12.564 -11.759 -16.168 1.00 88.31 100 VAL A C 1
ATOM 771 O O . VAL A 1 100 ? 11.775 -12.585 -15.708 1.00 88.31 100 VAL A O 1
ATOM 774 N N . VAL A 1 101 ? 13.090 -10.780 -15.425 1.00 87.88 101 VAL A N 1
ATOM 775 C CA . VAL A 1 101 ? 12.796 -10.614 -13.994 1.00 87.88 101 VAL A CA 1
ATOM 776 C C . VAL A 1 101 ? 11.315 -10.314 -13.763 1.00 87.88 101 VAL A C 1
ATOM 778 O O . VAL A 1 101 ? 10.699 -10.959 -12.920 1.00 87.88 101 VAL A O 1
ATOM 781 N N . SER A 1 102 ? 10.707 -9.408 -14.532 1.00 86.94 102 SER A N 1
ATOM 782 C CA . SER A 1 102 ? 9.289 -9.060 -14.375 1.00 86.94 102 SER A CA 1
ATOM 783 C C . SER A 1 102 ? 8.348 -10.229 -14.690 1.00 86.94 102 SER A C 1
ATOM 785 O O . SER A 1 102 ? 7.359 -10.431 -13.978 1.00 86.94 102 SER A O 1
ATOM 787 N N . VAL A 1 103 ? 8.656 -11.034 -15.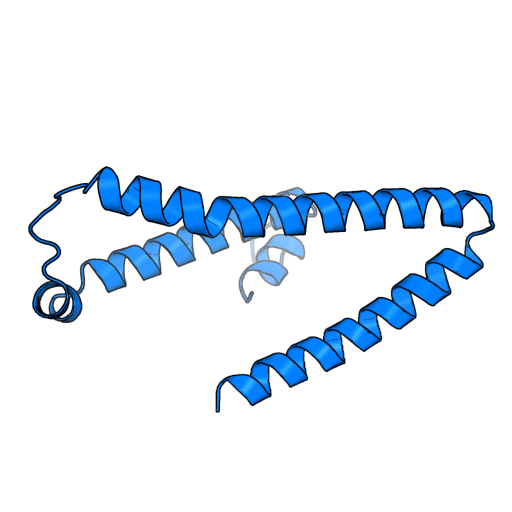713 1.00 90.81 103 VAL A N 1
ATOM 788 C CA . VAL A 1 103 ? 7.879 -12.244 -16.035 1.00 90.81 103 VAL A CA 1
ATOM 789 C C . VAL A 1 103 ? 8.021 -13.280 -14.920 1.00 90.81 103 VAL A C 1
ATOM 791 O O . VAL A 1 103 ? 7.013 -13.781 -14.420 1.00 90.81 103 VAL A O 1
ATOM 794 N N . GLY A 1 104 ? 9.250 -13.550 -14.470 1.00 90.50 104 GLY A N 1
ATOM 795 C CA . GLY A 1 104 ? 9.509 -14.484 -13.374 1.00 90.50 104 GLY A CA 1
ATOM 796 C C . GLY A 1 104 ? 8.830 -14.065 -12.067 1.00 90.50 104 GLY A C 1
ATOM 797 O O . GLY A 1 104 ? 8.184 -14.883 -11.416 1.00 90.50 104 GLY A O 1
ATOM 798 N N . GLN A 1 105 ? 8.893 -12.777 -11.719 1.00 89.31 105 GLN A N 1
ATOM 799 C CA . GLN A 1 105 ? 8.237 -12.224 -10.533 1.00 89.31 105 GLN A CA 1
ATOM 800 C C . GLN A 1 105 ? 6.710 -12.365 -10.614 1.00 89.31 105 GLN A C 1
ATOM 802 O O . GLN A 1 105 ? 6.069 -12.701 -9.621 1.00 89.31 105 GLN A O 1
ATOM 807 N N . SER A 1 106 ? 6.123 -12.150 -11.794 1.00 89.88 106 SER A N 1
ATOM 808 C CA . SER A 1 106 ? 4.678 -12.314 -11.999 1.00 89.88 106 SER A CA 1
ATOM 809 C C . SER A 1 106 ? 4.239 -13.764 -11.787 1.00 89.88 106 SER A C 1
ATOM 811 O O . SER A 1 106 ? 3.223 -14.016 -11.141 1.00 89.88 106 SER A O 1
ATOM 813 N N . MET A 1 107 ? 5.035 -14.725 -12.268 1.00 92.88 107 MET A N 1
ATOM 814 C CA . MET A 1 107 ? 4.788 -16.149 -12.027 1.00 92.88 107 MET A CA 1
ATOM 815 C C . MET A 1 107 ? 4.934 -16.507 -10.543 1.00 92.88 107 MET A C 1
ATOM 817 O O . MET A 1 107 ? 4.061 -17.172 -9.989 1.00 92.88 107 MET A O 1
ATOM 821 N N . LEU A 1 108 ? 5.996 -16.039 -9.880 1.00 90.50 108 LEU A N 1
ATOM 822 C CA . LEU A 1 108 ? 6.222 -16.269 -8.448 1.00 90.50 108 LEU A CA 1
ATOM 823 C C . LEU A 1 108 ? 5.080 -15.721 -7.587 1.00 90.50 108 LEU A C 1
ATOM 825 O O . LEU A 1 108 ? 4.617 -16.418 -6.691 1.00 90.50 108 LEU A O 1
ATOM 829 N N . MET A 1 109 ? 4.587 -14.516 -7.886 1.00 90.00 109 MET A N 1
ATOM 830 C CA . MET A 1 109 ? 3.459 -13.918 -7.164 1.00 90.00 109 MET A CA 1
ATOM 831 C C . MET A 1 109 ? 2.183 -14.749 -7.281 1.00 90.00 109 MET A C 1
ATOM 833 O O . MET A 1 109 ? 1.459 -14.894 -6.297 1.00 90.00 109 MET A O 1
ATOM 837 N N . ALA A 1 110 ? 1.927 -15.347 -8.448 1.00 90.06 110 ALA A N 1
ATOM 838 C CA . ALA A 1 110 ? 0.796 -16.252 -8.613 1.00 90.06 110 ALA A CA 1
ATOM 839 C C . ALA A 1 110 ? 0.922 -17.474 -7.687 1.00 90.06 110 ALA A C 1
ATOM 841 O O . ALA A 1 110 ? -0.018 -17.787 -6.960 1.00 90.06 110 ALA A O 1
ATOM 842 N N . PHE A 1 111 ? 2.089 -18.127 -7.651 1.00 90.06 111 PHE A N 1
ATOM 843 C CA . PHE A 1 111 ? 2.324 -19.264 -6.753 1.00 90.06 111 PHE A CA 1
ATOM 844 C C . PHE A 1 111 ? 2.258 -18.878 -5.274 1.00 90.06 111 PHE A C 1
ATOM 846 O O . PHE A 1 111 ? 1.679 -19.615 -4.481 1.00 90.06 111 PHE A O 1
ATOM 853 N N . PHE A 1 112 ? 2.807 -17.721 -4.905 1.00 88.81 112 PHE A N 1
ATOM 854 C CA . PHE A 1 112 ? 2.785 -17.230 -3.530 1.00 88.81 112 PHE A CA 1
ATOM 855 C C . PHE A 1 112 ? 1.355 -16.978 -3.038 1.00 88.81 112 PHE A C 1
ATOM 857 O O . PHE A 1 112 ? 1.003 -17.383 -1.933 1.00 88.81 112 PHE A O 1
ATOM 864 N N . PHE A 1 113 ? 0.501 -16.400 -3.887 1.00 88.81 113 PHE A N 1
ATOM 865 C CA . PHE A 1 113 ? -0.916 -16.209 -3.583 1.00 88.81 113 PHE A CA 1
ATOM 866 C C . PHE A 1 113 ? -1.641 -17.538 -3.315 1.00 88.81 113 PHE A C 1
ATOM 868 O O . PHE A 1 113 ? -2.391 -17.644 -2.344 1.00 88.81 113 PHE A O 1
ATOM 875 N N . PHE A 1 114 ? -1.388 -18.570 -4.129 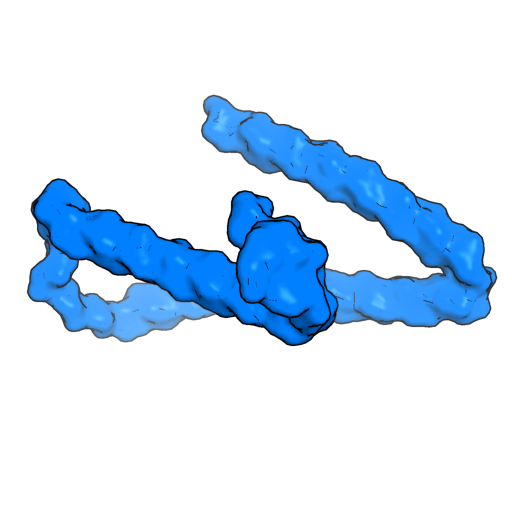1.00 88.75 114 PHE A N 1
ATOM 876 C CA . PHE A 1 114 ? -1.923 -19.912 -3.868 1.00 88.75 114 PHE A CA 1
ATOM 877 C C . PHE A 1 114 ? -1.381 -20.509 -2.566 1.00 88.75 114 PHE A C 1
ATOM 879 O O . PHE A 1 114 ? -2.145 -21.124 -1.827 1.00 88.75 114 PHE A O 1
ATOM 886 N N . GLY A 1 115 ? -0.094 -20.305 -2.272 1.00 87.44 115 GLY A N 1
ATOM 887 C CA . GLY A 1 115 ? 0.538 -20.752 -1.030 1.00 87.44 115 GLY A CA 1
ATOM 888 C C . GLY A 1 115 ? -0.141 -20.172 0.211 1.00 87.44 115 GLY A C 1
ATOM 889 O O . GLY A 1 115 ? -0.603 -20.932 1.056 1.00 87.44 115 GLY A O 1
ATOM 890 N N . ILE A 1 116 ? -0.306 -18.846 0.263 1.00 87.81 116 ILE A N 1
ATOM 891 C CA . ILE A 1 116 ? -1.004 -18.173 1.373 1.00 87.81 116 ILE A CA 1
ATOM 892 C C . ILE A 1 116 ? -2.454 -18.662 1.493 1.00 87.81 116 ILE A C 1
ATOM 894 O O . ILE A 1 116 ? -2.968 -18.838 2.596 1.00 87.81 116 ILE A O 1
ATOM 898 N N . GLY A 1 117 ? -3.131 -18.893 0.363 1.00 83.12 117 GLY A N 1
ATOM 899 C CA . GLY A 1 117 ? -4.505 -19.397 0.358 1.00 83.12 117 GLY A CA 1
ATOM 900 C C . GLY A 1 117 ? -4.653 -20.795 0.969 1.00 83.12 117 GLY A C 1
ATOM 901 O O . GLY A 1 117 ? -5.704 -21.099 1.529 1.00 83.12 117 GLY A O 1
ATOM 902 N N . LEU A 1 118 ? -3.614 -21.631 0.887 1.00 84.75 118 LEU A N 1
ATOM 903 C CA . LEU A 1 118 ? -3.592 -22.967 1.486 1.00 84.75 118 LEU A CA 1
ATOM 904 C C . LEU A 1 118 ? -3.256 -22.943 2.984 1.00 84.75 118 LEU A C 1
ATOM 906 O O . LEU A 1 118 ? -3.712 -23.827 3.696 1.00 84.75 118 LEU A O 1
ATOM 910 N N . GLU A 1 119 ? -2.518 -21.943 3.476 1.00 82.00 119 GLU A N 1
ATOM 911 C CA . GLU A 1 119 ? -2.201 -21.794 4.911 1.00 82.00 119 GLU A CA 1
ATOM 912 C C . GLU A 1 119 ? -3.409 -21.386 5.776 1.00 82.00 119 GLU A C 1
ATOM 914 O O . GLU A 1 119 ? -3.349 -21.481 7.001 1.00 82.00 119 GLU A O 1
ATOM 919 N N . GLN A 1 120 ? -4.502 -20.913 5.167 1.00 65.12 120 GLN A N 1
ATOM 920 C CA . GLN A 1 120 ? -5.718 -20.496 5.882 1.00 65.12 120 GLN A CA 1
ATOM 921 C C . GLN A 1 120 ? -6.754 -21.620 6.088 1.00 65.12 120 GLN A C 1
ATOM 923 O O . GLN A 1 120 ? -7.824 -21.347 6.639 1.00 65.12 120 GLN A O 1
ATOM 928 N N . TYR A 1 121 ? -6.447 -22.858 5.680 1.00 51.38 121 TYR A N 1
ATOM 929 C CA . TYR A 1 121 ? -7.248 -24.069 5.925 1.00 51.38 121 TYR A CA 1
ATOM 930 C C . TYR A 1 121 ? -6.489 -25.065 6.803 1.00 51.38 121 TYR A C 1
ATOM 932 O O . TYR A 1 121 ? -7.160 -25.709 7.643 1.00 51.38 121 TYR A O 1
#

Organism: NCBI:txid412755

Sequence (121 aa):
MVLDPILIFGWGPFPSMGISGACLATGIGMLSQIFVLFVLFLKKDNRKSFGTGNFALHWETFWKMIRIGSPEALATTLEFGAWATFYSLLSGLGAVHILVVSVGQSMLMAFFFFGIGLEQY

Mean predicted aligned error: 12.26 Å

Radius of gyration: 21.67 Å; Cα contacts (8 Å, |Δi|>4): 46; chains: 1; bounding box: 49×35×48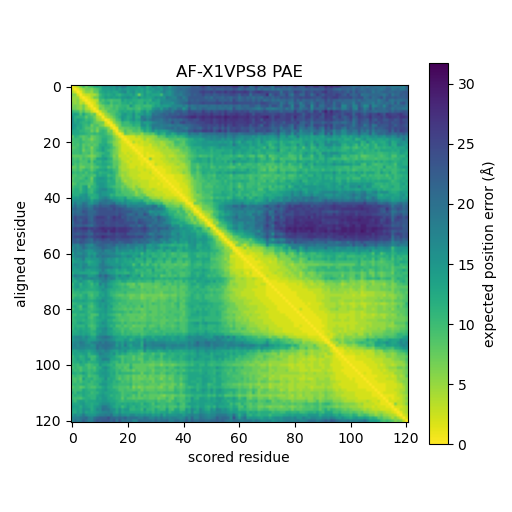 Å

Solvent-accessible surface area (backbone atoms only — not comparable to full-atom values): 6867 Å² total; per-residue (Å²): 122,79,59,42,60,37,38,28,67,24,67,66,102,47,76,64,41,47,73,62,17,48,53,49,36,51,54,51,50,52,54,49,51,53,50,51,51,48,55,58,59,68,31,70,69,51,42,72,76,66,54,74,84,64,87,70,82,51,64,68,58,54,51,48,50,48,63,62,47,48,59,56,53,50,51,53,52,50,50,55,51,50,50,52,52,51,51,56,56,35,61,74,78,34,70,68,58,49,52,54,50,54,53,52,49,54,53,50,51,54,54,48,54,54,51,58,62,58,73,78,112